Protein AF-A0A158KDY4-F1 (afdb_monomer)

Foldseek 3Di:
DDPPPVPVQDWDFDQDDVVVCVVVVHDRGTFTARPVVVVVCVVVVHDDPVVRSVVSVVVVVVVCVVVVVVPPPPPD

Mean predicted aligned error: 10.99 Å

pLDDT: mean 73.78, std 13.28, range [41.69, 88.44]

Structure (mmCIF, N/CA/C/O backbone):
data_AF-A0A158KDY4-F1
#
_entry.id   AF-A0A158KDY4-F1
#
loop_
_atom_site.group_PDB
_atom_site.id
_atom_site.type_symbol
_atom_site.label_atom_id
_atom_site.label_alt_id
_atom_site.label_comp_id
_atom_site.label_asym_id
_atom_site.label_entity_id
_atom_site.label_seq_id
_atom_site.pdbx_PDB_ins_code
_atom_site.Cartn_x
_atom_site.Cartn_y
_atom_site.Cartn_z
_atom_site.occupancy
_atom_site.B_iso_or_equiv
_atom_site.auth_seq_id
_atom_site.auth_comp_id
_atom_site.auth_asym_id
_atom_site.auth_atom_id
_atom_site.pdbx_PDB_model_num
ATOM 1 N N . MET A 1 1 ? 12.897 -20.449 29.218 1.00 45.22 1 MET A N 1
ATOM 2 C CA . MET A 1 1 ? 11.783 -19.878 28.427 1.00 45.22 1 MET A CA 1
ATOM 3 C C . MET A 1 1 ? 12.341 -18.694 27.655 1.00 45.22 1 MET A C 1
ATOM 5 O O . MET A 1 1 ? 12.676 -17.690 28.269 1.00 45.22 1 MET A O 1
ATOM 9 N N . GLN A 1 2 ? 12.587 -18.853 26.355 1.00 41.69 2 GLN A N 1
ATOM 10 C CA . GLN A 1 2 ? 13.210 -17.811 25.536 1.00 41.69 2 GLN A CA 1
ATOM 11 C C . GLN A 1 2 ? 12.195 -16.682 25.346 1.00 41.69 2 GLN A C 1
ATOM 13 O O . GLN A 1 2 ? 11.202 -16.855 24.645 1.00 41.69 2 GLN A O 1
ATOM 18 N N . LYS A 1 3 ? 12.417 -15.535 25.996 1.00 46.47 3 LYS A N 1
ATOM 19 C CA . LYS A 1 3 ? 11.775 -14.293 25.575 1.00 46.47 3 LYS A CA 1
ATOM 20 C C . LYS A 1 3 ? 12.441 -13.923 24.257 1.00 46.47 3 LYS A C 1
ATOM 22 O O . LYS A 1 3 ? 13.504 -13.313 24.259 1.00 46.47 3 LYS A O 1
ATOM 27 N N . MET A 1 4 ? 11.865 -14.393 23.151 1.00 44.66 4 MET A N 1
ATOM 28 C CA . MET A 1 4 ? 12.144 -13.842 21.832 1.00 44.66 4 MET A CA 1
ATOM 29 C C . MET A 1 4 ? 11.992 -12.336 21.978 1.00 44.66 4 MET A C 1
ATOM 31 O O . MET A 1 4 ? 10.920 -11.839 22.320 1.00 44.66 4 MET A O 1
ATOM 35 N N . THR A 1 5 ? 13.109 -11.637 21.837 1.00 45.09 5 THR A N 1
ATOM 36 C CA . THR A 1 5 ? 13.137 -10.199 21.672 1.00 45.09 5 THR A CA 1
ATOM 37 C C . THR A 1 5 ? 12.132 -9.889 20.576 1.00 45.09 5 THR A C 1
ATOM 39 O O . THR A 1 5 ? 12.328 -10.269 19.424 1.00 45.09 5 THR A O 1
ATOM 42 N N . SER A 1 6 ? 11.006 -9.272 20.940 1.00 51.34 6 SER A N 1
ATOM 43 C CA . SER A 1 6 ? 10.116 -8.652 19.971 1.00 51.34 6 SER A CA 1
ATOM 44 C C . SER A 1 6 ? 10.941 -7.559 19.312 1.00 51.34 6 SER A C 1
ATOM 46 O O . SER A 1 6 ? 10.994 -6.434 19.806 1.00 51.34 6 SER A O 1
ATOM 48 N N . THR A 1 7 ? 11.684 -7.906 18.261 1.00 52.81 7 THR A N 1
ATOM 49 C CA . THR A 1 7 ? 12.292 -6.934 17.369 1.00 52.81 7 THR A CA 1
ATOM 50 C C . THR A 1 7 ? 11.115 -6.115 16.884 1.00 52.81 7 THR A C 1
ATOM 52 O O . THR A 1 7 ? 10.282 -6.612 16.130 1.00 52.81 7 THR A O 1
ATOM 55 N N . SER A 1 8 ? 10.955 -4.919 17.446 1.00 65.12 8 SER A N 1
ATOM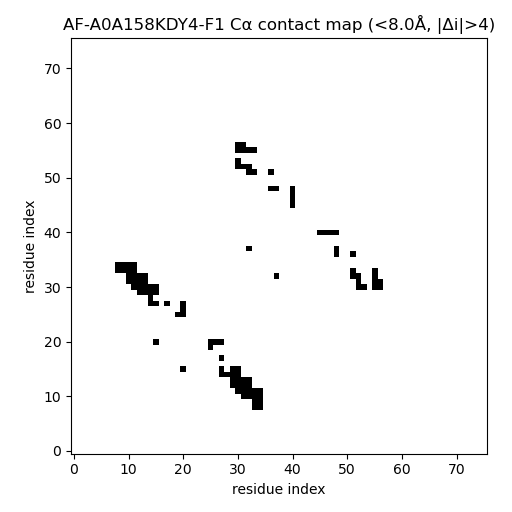 56 C CA . SER A 1 8 ? 9.860 -4.025 17.111 1.00 65.12 8 SER A CA 1
ATOM 57 C C . SER A 1 8 ? 10.105 -3.593 15.673 1.00 65.12 8 SER A C 1
ATOM 59 O O . SER A 1 8 ? 10.868 -2.664 15.410 1.00 65.12 8 SER A O 1
ATOM 61 N N . THR A 1 9 ? 9.590 -4.381 14.727 1.00 68.56 9 THR A N 1
ATOM 62 C CA . THR A 1 9 ? 9.732 -4.125 13.302 1.00 68.56 9 THR A CA 1
ATOM 63 C C . THR A 1 9 ? 9.114 -2.767 13.048 1.00 68.56 9 THR A C 1
ATOM 65 O O . THR A 1 9 ? 7.910 -2.575 13.207 1.00 68.56 9 THR A O 1
ATOM 68 N N . VAL A 1 10 ? 9.957 -1.799 12.702 1.00 80.62 10 VAL A N 1
ATOM 69 C CA . VAL A 1 10 ? 9.501 -0.445 12.418 1.00 80.62 10 VAL A CA 1
ATOM 70 C C . VAL A 1 10 ? 8.730 -0.493 11.111 1.00 80.62 10 VAL A C 1
ATOM 72 O O . VAL A 1 10 ? 9.286 -0.799 10.054 1.00 80.62 10 VAL A O 1
ATOM 75 N N . PHE A 1 11 ? 7.438 -0.205 11.194 1.00 81.38 11 PHE A N 1
ATOM 76 C CA . PHE A 1 11 ? 6.588 -0.095 10.026 1.00 81.38 11 PHE A CA 1
ATOM 77 C C . PHE A 1 11 ? 6.498 1.355 9.558 1.00 81.38 11 PHE A C 1
ATOM 79 O O . PHE A 1 11 ? 6.352 2.273 10.366 1.00 81.38 11 PHE A O 1
ATOM 86 N N . VAL A 1 12 ? 6.503 1.555 8.245 1.00 85.75 12 VAL A N 1
ATOM 87 C CA . VAL A 1 12 ? 6.314 2.858 7.605 1.00 85.75 12 VAL A CA 1
ATOM 88 C C . VAL A 1 12 ? 5.025 2.870 6.793 1.00 85.75 12 VAL A C 1
ATOM 90 O O . VAL A 1 12 ? 4.581 1.837 6.289 1.00 85.75 12 VAL A O 1
ATOM 93 N N . LYS A 1 13 ? 4.404 4.047 6.687 1.00 86.38 13 LYS A N 1
ATOM 94 C CA . LYS A 1 13 ? 3.224 4.263 5.844 1.00 86.38 13 LYS A CA 1
ATOM 95 C C . LYS A 1 13 ? 3.685 4.614 4.432 1.00 86.38 13 LYS A C 1
ATOM 97 O O . LYS A 1 13 ? 4.185 5.711 4.201 1.00 86.38 13 LYS A O 1
ATOM 102 N N . LEU A 1 14 ? 3.508 3.687 3.504 1.00 85.56 14 LEU A N 1
ATOM 103 C CA . LEU A 1 14 ? 3.801 3.842 2.089 1.00 85.56 14 LEU A CA 1
ATOM 104 C C . LEU A 1 14 ? 2.535 4.276 1.344 1.00 85.56 14 LEU A C 1
ATOM 106 O O . LEU A 1 14 ? 1.527 3.571 1.357 1.00 85.56 14 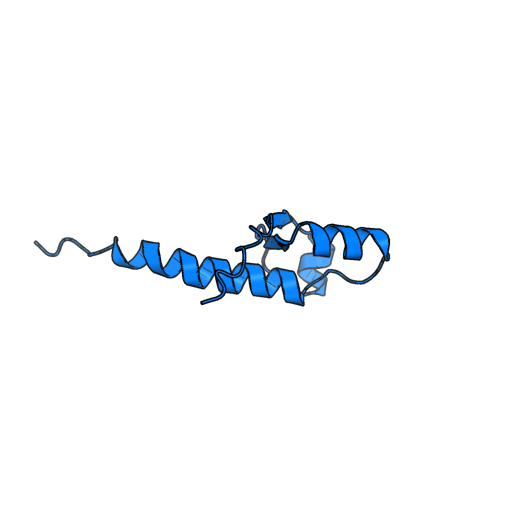LEU A O 1
ATOM 110 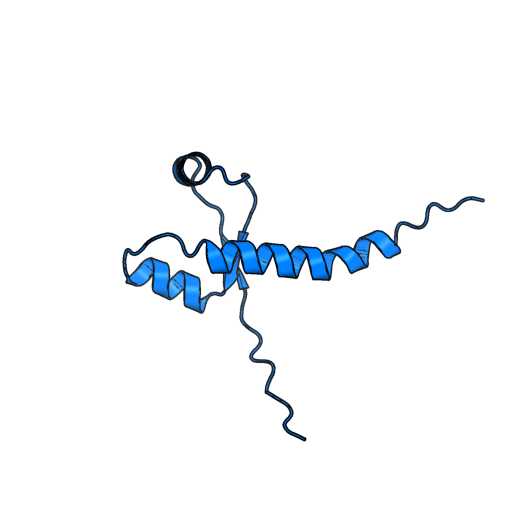N N . LYS A 1 15 ? 2.594 5.427 0.669 1.00 86.62 15 LYS A N 1
ATOM 111 C CA . LYS A 1 15 ? 1.595 5.816 -0.331 1.00 86.62 15 LYS A CA 1
ATOM 112 C C . LYS A 1 15 ? 2.104 5.426 -1.711 1.00 86.62 15 LYS A C 1
ATOM 114 O O . LYS A 1 15 ? 3.182 5.859 -2.116 1.00 86.62 15 LYS A O 1
ATOM 119 N N . LEU A 1 16 ? 1.337 4.597 -2.406 1.00 84.56 16 LEU A N 1
ATOM 120 C CA . LEU A 1 16 ? 1.654 4.197 -3.769 1.00 84.56 16 LEU A CA 1
ATOM 121 C C . LEU A 1 16 ? 1.235 5.278 -4.762 1.00 84.56 16 LEU A C 1
ATOM 123 O O . LEU A 1 16 ? 0.335 6.072 -4.505 1.00 84.56 16 LEU A O 1
ATOM 127 N N . LYS A 1 17 ? 1.894 5.292 -5.921 1.00 87.56 17 LYS A N 1
ATOM 128 C CA . LYS A 1 17 ? 1.465 6.119 -7.050 1.00 87.56 17 LYS A CA 1
ATOM 129 C C . LYS A 1 17 ? 0.192 5.524 -7.671 1.00 87.56 17 LYS A C 1
ATOM 131 O O . LYS A 1 17 ? 0.081 4.297 -7.718 1.00 87.56 17 LYS A O 1
ATOM 136 N N . PRO A 1 18 ? -0.703 6.348 -8.244 1.00 84.38 18 PRO A N 1
ATOM 137 C CA . PRO A 1 18 ? -1.945 5.876 -8.863 1.00 84.38 18 PRO A CA 1
ATOM 138 C C . PRO A 1 18 ? -1.714 4.826 -9.957 1.00 84.38 18 PRO A C 1
ATOM 140 O O . PRO A 1 18 ? -2.348 3.780 -9.928 1.00 84.38 18 PRO A O 1
ATOM 143 N N . GLY A 1 19 ? -0.712 5.001 -10.827 1.00 86.69 19 GLY A N 1
ATOM 144 C CA . GLY A 1 19 ? -0.410 3.996 -11.858 1.00 86.69 19 GLY A CA 1
ATOM 145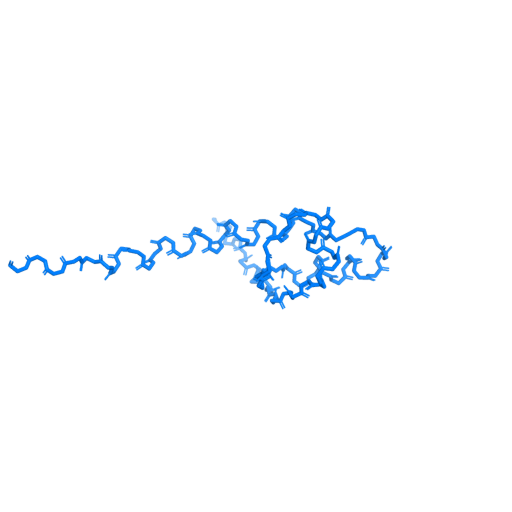 C C . GLY A 1 19 ? 0.003 2.624 -11.299 1.00 86.69 19 GLY A C 1
ATOM 146 O O . GLY A 1 19 ? -0.261 1.593 -11.911 1.00 86.69 19 GLY A O 1
ATOM 147 N 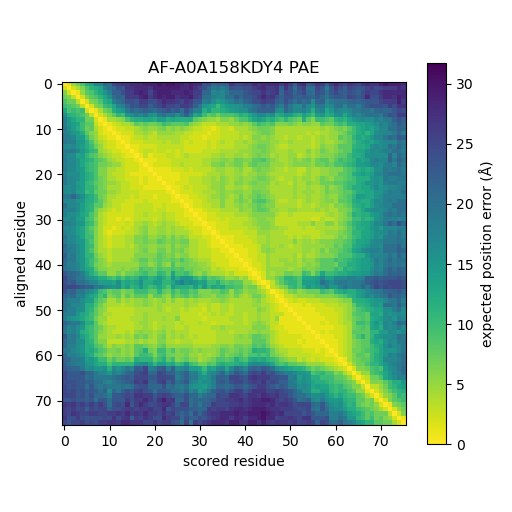N . THR A 1 20 ? 0.617 2.585 -10.112 1.00 84.31 20 THR A N 1
ATOM 148 C CA . THR A 1 20 ? 0.905 1.331 -9.400 1.00 84.31 20 THR A CA 1
ATOM 149 C C . THR A 1 20 ? -0.375 0.758 -8.801 1.00 84.31 20 THR A C 1
ATOM 151 O O . THR A 1 20 ? -0.639 -0.429 -8.950 1.00 84.31 20 THR A O 1
ATOM 154 N N . LEU A 1 21 ? -1.205 1.592 -8.175 1.00 87.25 21 LEU A N 1
ATOM 155 C CA . LEU A 1 21 ? -2.490 1.160 -7.627 1.00 87.25 21 LEU A CA 1
ATOM 156 C C . LEU A 1 21 ? -3.379 0.518 -8.694 1.00 87.25 21 LEU A C 1
ATOM 158 O O . LEU A 1 21 ? -3.903 -0.567 -8.473 1.00 87.25 21 LEU A O 1
ATOM 162 N N . GLU A 1 22 ? -3.470 1.118 -9.878 1.00 88.00 22 GLU A N 1
ATOM 163 C CA . GLU A 1 22 ? -4.246 0.574 -10.995 1.00 88.00 22 GLU A CA 1
ATOM 164 C C . GLU A 1 22 ? -3.657 -0.737 -11.526 1.00 88.00 22 GLU A C 1
ATOM 166 O O . GLU A 1 22 ? -4.388 -1.711 -11.721 1.00 88.00 22 GLU A O 1
ATOM 171 N N . ARG A 1 23 ? -2.327 -0.802 -11.694 1.00 86.56 23 ARG A N 1
ATOM 172 C CA . ARG A 1 23 ? -1.634 -2.007 -12.175 1.00 86.56 23 ARG A CA 1
ATOM 173 C C . ARG A 1 23 ? -1.858 -3.213 -11.263 1.00 86.56 23 ARG A C 1
ATOM 175 O O . ARG A 1 23 ? -2.053 -4.318 -11.762 1.00 86.56 23 ARG A O 1
ATOM 182 N N . TYR A 1 24 ? -1.839 -3.002 -9.948 1.00 83.69 24 TYR A N 1
ATOM 183 C CA . TYR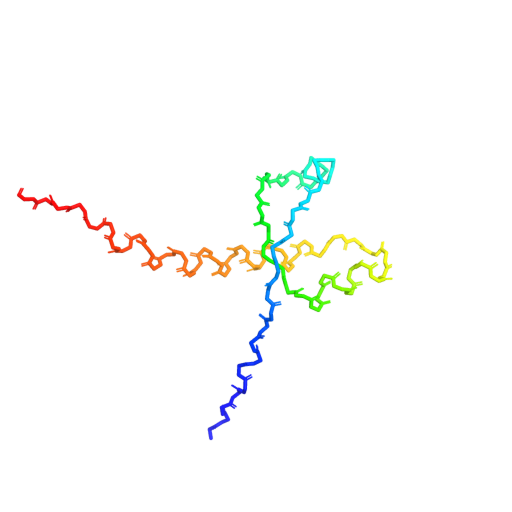 A 1 24 ? -2.020 -4.061 -8.950 1.00 83.69 24 TYR A CA 1
ATOM 184 C C . TYR A 1 24 ? -3.461 -4.147 -8.411 1.00 83.69 24 TYR A C 1
ATOM 186 O O . T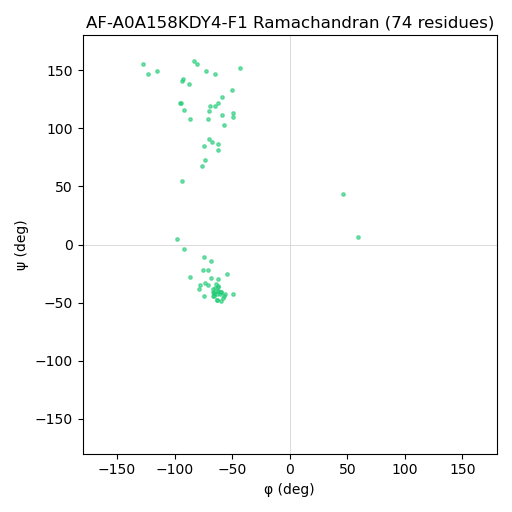YR A 1 24 ? -3.724 -4.944 -7.514 1.00 83.69 24 TYR A O 1
ATOM 194 N N . ARG A 1 25 ? -4.397 -3.346 -8.951 1.00 86.38 25 ARG A N 1
ATOM 195 C CA . ARG A 1 25 ? -5.790 -3.193 -8.477 1.00 86.38 25 ARG A CA 1
ATOM 196 C C . ARG A 1 25 ? -5.905 -3.009 -6.964 1.00 86.38 25 ARG A C 1
ATOM 198 O O . ARG A 1 25 ? -6.745 -3.608 -6.294 1.00 86.38 25 ARG A O 1
ATOM 205 N N . LEU A 1 26 ? -5.026 -2.175 -6.439 1.00 86.62 26 LEU A N 1
ATOM 206 C CA . LEU A 1 26 ? -4.922 -1.865 -5.030 1.00 86.62 26 LEU A CA 1
ATOM 207 C C . LEU A 1 26 ? -5.756 -0.622 -4.689 1.00 86.62 26 LEU A C 1
ATOM 209 O O . LEU A 1 26 ? -5.781 0.328 -5.47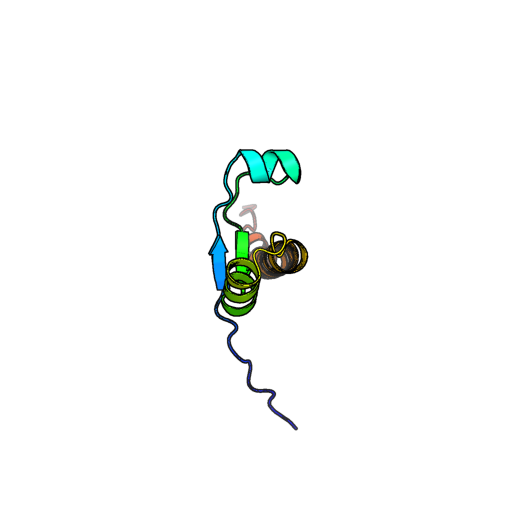2 1.00 86.62 26 LEU A O 1
ATOM 213 N N . PRO A 1 27 ? -6.412 -0.585 -3.518 1.00 85.06 27 PRO A N 1
ATOM 214 C CA . PRO A 1 27 ? -7.079 0.622 -3.045 1.00 85.06 27 PRO A CA 1
ATOM 215 C C . PRO A 1 27 ? -6.078 1.749 -2.754 1.00 85.06 27 PRO A C 1
ATOM 217 O O . PRO A 1 27 ? -4.963 1.495 -2.287 1.00 85.06 27 PRO A O 1
ATOM 220 N N . ASP A 1 28 ? -6.499 2.996 -2.984 1.00 88.44 28 ASP A N 1
ATOM 221 C CA . ASP A 1 28 ? -5.735 4.210 -2.662 1.00 88.44 28 ASP A CA 1
ATOM 222 C C . ASP A 1 28 ? -5.733 4.477 -1.150 1.00 88.44 28 ASP A C 1
ATOM 224 O O . ASP A 1 28 ? -6.422 5.348 -0.623 1.00 88.44 28 ASP A O 1
ATOM 228 N N . ILE A 1 29 ? -4.981 3.655 -0.424 1.00 84.56 29 ILE A N 1
ATOM 229 C CA . ILE A 1 29 ? -4.811 3.746 1.025 1.00 84.56 29 ILE A CA 1
ATOM 230 C C . ILE A 1 29 ? -3.323 3.765 1.383 1.00 84.56 29 ILE A C 1
ATOM 232 O O . ILE A 1 29 ? -2.485 3.267 0.629 1.00 84.56 29 ILE A O 1
ATOM 236 N N . PRO A 1 30 ? -2.948 4.330 2.541 1.00 83.62 30 PRO A N 1
ATOM 237 C CA . PRO A 1 30 ? -1.592 4.188 3.046 1.00 83.62 30 PRO A CA 1
ATOM 238 C C . PRO A 1 30 ? -1.349 2.741 3.493 1.00 83.62 30 PRO A C 1
ATOM 240 O O . PRO A 1 30 ? -1.980 2.257 4.431 1.00 83.62 30 PRO A O 1
ATOM 243 N N . TYR A 1 31 ? -0.388 2.071 2.864 1.00 84.50 31 TYR A N 1
ATOM 244 C CA . TYR A 1 31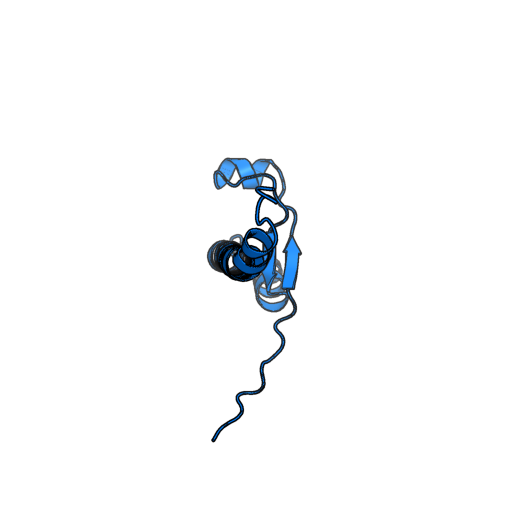 ? 0.006 0.710 3.215 1.00 84.50 31 TYR A CA 1
ATOM 245 C C . TYR A 1 31 ? 1.064 0.724 4.305 1.00 84.50 31 TYR A C 1
ATOM 247 O O . TYR A 1 31 ? 2.006 1.513 4.263 1.00 84.50 31 TYR A O 1
ATOM 255 N N . ARG A 1 32 ? 0.940 -0.168 5.283 1.00 82.75 32 ARG A N 1
ATOM 256 C CA . ARG A 1 32 ? 1.937 -0.332 6.338 1.00 82.75 32 ARG A CA 1
ATOM 257 C C . ARG A 1 32 ? 2.946 -1.399 5.902 1.00 82.75 32 ARG A C 1
ATOM 259 O O . ARG A 1 32 ? 2.567 -2.552 5.762 1.00 82.75 32 ARG A O 1
ATOM 266 N N . VAL A 1 33 ? 4.212 -1.032 5.706 1.00 84.19 33 VAL A N 1
ATOM 267 C CA . VAL A 1 33 ? 5.286 -1.968 5.310 1.00 84.19 33 VAL A CA 1
ATOM 268 C C . VAL A 1 33 ? 6.440 -1.958 6.301 1.00 84.19 33 VAL A C 1
ATOM 270 O O . VAL A 1 33 ? 6.739 -0.896 6.852 1.00 84.19 33 VAL A O 1
ATOM 273 N N . PRO A 1 34 ? 7.122 -3.091 6.529 1.00 84.50 34 PRO A N 1
ATOM 274 C CA . PRO A 1 34 ? 8.382 -3.104 7.259 1.00 84.50 34 PRO A CA 1
ATOM 275 C C . PRO A 1 34 ? 9.413 -2.215 6.557 1.00 84.50 34 PRO A C 1
ATOM 277 O O . PRO A 1 34 ? 9.693 -2.395 5.371 1.00 84.50 34 PRO A O 1
ATOM 280 N N . ALA A 1 35 ? 10.010 -1.279 7.296 1.00 83.62 35 ALA A N 1
ATOM 281 C CA . ALA A 1 35 ? 11.110 -0.449 6.811 1.00 83.62 35 ALA A CA 1
ATOM 282 C C . ALA A 1 35 ? 12.256 -1.243 6.139 1.00 83.62 35 ALA A C 1
ATOM 284 O O . ALA A 1 35 ? 12.713 -0.790 5.088 1.00 83.62 35 ALA A O 1
ATOM 285 N N . PRO A 1 36 ? 12.719 -2.401 6.669 1.00 82.94 36 PRO A N 1
ATOM 286 C CA . PRO A 1 36 ? 13.764 -3.182 6.001 1.00 82.94 36 PRO A CA 1
ATOM 287 C C . PRO A 1 36 ? 13.316 -3.700 4.629 1.00 82.94 36 PRO A C 1
ATOM 289 O O . PRO A 1 36 ? 14.002 -3.427 3.649 1.00 82.94 36 PRO A O 1
ATOM 292 N N . CYS A 1 37 ? 12.124 -4.297 4.522 1.00 79.94 37 CYS A N 1
ATOM 293 C CA . CYS A 1 37 ? 11.605 -4.789 3.242 1.00 79.94 37 CYS A CA 1
ATOM 294 C C . CYS A 1 37 ? 11.401 -3.676 2.211 1.00 79.94 37 CYS A C 1
ATOM 296 O O . CYS A 1 37 ? 11.651 -3.882 1.028 1.00 79.94 37 CYS A O 1
ATOM 298 N N . LEU A 1 38 ? 10.966 -2.484 2.639 1.00 81.00 38 LEU A N 1
ATOM 299 C CA . LEU A 1 38 ? 10.853 -1.347 1.724 1.00 81.00 38 LEU A CA 1
ATOM 300 C C . LEU A 1 38 ? 12.229 -0.903 1.218 1.00 81.00 38 LEU A C 1
ATOM 302 O O . LEU A 1 38 ? 12.378 -0.600 0.038 1.00 81.00 38 LEU A O 1
ATOM 306 N N . LYS A 1 39 ? 13.232 -0.858 2.101 1.00 80.75 39 LYS A N 1
ATOM 307 C CA . LYS A 1 39 ? 14.599 -0.492 1.725 1.00 80.75 39 LYS A CA 1
ATOM 308 C C . LYS A 1 39 ? 15.183 -1.500 0.737 1.00 80.75 39 LYS A C 1
ATOM 310 O O . LYS A 1 39 ? 15.796 -1.084 -0.235 1.00 80.75 39 LYS A O 1
ATOM 315 N N . GLU A 1 40 ? 14.959 -2.790 0.958 1.00 79.69 40 GLU A N 1
ATOM 316 C CA . GLU A 1 40 ? 15.392 -3.855 0.049 1.00 79.69 40 GLU A CA 1
ATOM 317 C C . GLU A 1 40 ? 14.707 -3.744 -1.318 1.00 79.69 40 GLU A C 1
ATOM 319 O O . GLU A 1 40 ? 15.398 -3.707 -2.329 1.00 79.69 40 GLU A O 1
ATOM 324 N N . ALA A 1 41 ? 13.383 -3.559 -1.361 1.00 77.06 41 ALA A N 1
ATOM 325 C CA . ALA A 1 41 ? 12.656 -3.378 -2.621 1.00 77.06 41 ALA A CA 1
ATOM 326 C C . ALA A 1 41 ? 13.095 -2.121 -3.397 1.00 77.06 41 ALA A C 1
ATOM 328 O O . ALA A 1 41 ? 13.169 -2.128 -4.622 1.00 77.06 41 ALA A O 1
ATOM 329 N N . LEU A 1 42 ? 13.426 -1.032 -2.694 1.00 76.75 42 LEU A N 1
ATOM 330 C CA . LEU A 1 42 ? 13.957 0.181 -3.322 1.00 76.75 42 LEU A CA 1
ATOM 331 C C . LEU A 1 42 ? 15.388 0.001 -3.852 1.00 76.75 42 LEU A C 1
ATOM 333 O O . LEU A 1 42 ? 15.733 0.615 -4.859 1.00 76.75 42 LEU A O 1
ATOM 337 N N . LEU A 1 43 ? 16.221 -0.790 -3.169 1.00 78.75 43 LEU A N 1
ATOM 338 C CA . LEU A 1 43 ? 17.621 -1.025 -3.540 1.00 78.75 43 LEU A CA 1
ATOM 339 C C . LEU A 1 43 ? 17.768 -2.025 -4.686 1.00 78.75 43 LEU A C 1
ATOM 341 O O . LEU A 1 43 ? 18.620 -1.827 -5.547 1.00 78.75 43 LEU A O 1
ATOM 345 N N . ASP A 1 44 ? 16.946 -3.071 -4.706 1.00 69.44 44 ASP A N 1
ATOM 346 C CA . ASP A 1 44 ? 17.023 -4.131 -5.714 1.00 69.44 44 ASP A CA 1
ATOM 347 C C . ASP A 1 44 ? 16.468 -3.675 -7.078 1.00 69.44 44 ASP A C 1
ATOM 349 O O . ASP A 1 44 ? 16.580 -4.376 -8.078 1.00 69.44 44 ASP A O 1
ATOM 353 N N . GLY A 1 45 ? 15.807 -2.505 -7.134 1.00 64.50 45 GLY A N 1
ATOM 354 C CA . GLY A 1 45 ? 14.985 -2.097 -8.284 1.00 64.50 45 GLY A CA 1
ATOM 355 C C . GLY A 1 45 ? 13.840 -3.081 -8.572 1.00 64.50 45 GLY A C 1
ATOM 356 O O . GLY A 1 45 ? 13.155 -2.966 -9.591 1.00 64.50 45 GLY A O 1
ATOM 357 N N . GLY A 1 46 ? 13.679 -4.055 -7.678 1.00 63.41 46 GLY A N 1
ATOM 358 C CA . GLY A 1 46 ? 12.793 -5.188 -7.757 1.00 63.41 46 GLY A CA 1
ATOM 359 C C . GLY A 1 46 ? 11.399 -4.807 -7.303 1.00 63.41 46 GLY A C 1
ATOM 360 O O . GLY A 1 46 ? 11.182 -3.809 -6.619 1.00 63.41 46 GLY A O 1
ATOM 361 N N . ASP A 1 47 ? 10.451 -5.607 -7.762 1.00 71.94 47 ASP A N 1
ATOM 362 C CA . ASP A 1 47 ? 9.018 -5.396 -7.641 1.00 71.94 47 ASP A CA 1
ATOM 363 C C . ASP A 1 47 ? 8.575 -4.916 -6.248 1.00 71.94 47 ASP A C 1
ATOM 365 O O . ASP A 1 47 ? 9.181 -5.208 -5.213 1.00 71.94 47 ASP A O 1
ATOM 369 N N . LEU A 1 48 ? 7.466 -4.179 -6.230 1.00 78.00 48 LEU A N 1
ATOM 370 C CA . LEU A 1 48 ? 6.846 -3.717 -4.998 1.00 78.00 48 LEU A CA 1
ATOM 371 C C . LEU A 1 48 ? 6.671 -4.906 -4.024 1.00 78.00 48 LEU A C 1
ATOM 373 O O . LEU A 1 48 ? 6.154 -5.940 -4.447 1.00 78.00 48 LEU A O 1
ATOM 377 N N . PRO A 1 49 ? 7.030 -4.788 -2.725 1.00 80.75 49 PRO A N 1
ATOM 378 C CA . PRO A 1 49 ? 6.956 -5.896 -1.773 1.00 80.75 49 PRO A CA 1
ATOM 379 C C . PRO A 1 49 ? 5.501 -6.131 -1.340 1.00 80.75 49 PRO A C 1
ATOM 381 O O . PRO A 1 49 ? 5.108 -5.899 -0.194 1.00 80.75 49 PRO A O 1
ATOM 384 N N . LEU A 1 50 ? 4.680 -6.580 -2.290 1.00 81.62 50 LEU A N 1
ATOM 385 C CA . LEU A 1 50 ? 3.233 -6.696 -2.183 1.00 81.62 50 LEU A CA 1
ATOM 386 C C . LEU A 1 50 ? 2.830 -7.629 -1.039 1.00 81.62 50 LEU A C 1
ATOM 388 O O . LEU A 1 50 ? 1.915 -7.316 -0.282 1.00 81.62 50 LEU A O 1
ATOM 392 N N . ALA A 1 51 ? 3.545 -8.743 -0.868 1.00 84.00 51 ALA A N 1
ATOM 393 C CA . ALA A 1 51 ? 3.291 -9.690 0.215 1.00 84.00 51 ALA A CA 1
ATOM 394 C C . ALA A 1 51 ? 3.405 -9.025 1.599 1.00 84.00 51 ALA A C 1
ATOM 396 O O . ALA A 1 51 ? 2.512 -9.165 2.435 1.00 84.00 51 ALA A O 1
ATOM 397 N N . GLU A 1 52 ? 4.454 -8.231 1.819 1.00 84.56 52 GLU A N 1
ATOM 398 C CA . GLU A 1 52 ? 4.689 -7.559 3.100 1.00 84.56 52 GLU A CA 1
ATOM 399 C C . GLU A 1 52 ? 3.724 -6.383 3.320 1.00 84.56 52 GLU A C 1
ATOM 401 O O . GLU A 1 52 ? 3.278 -6.152 4.445 1.00 84.56 52 GLU A O 1
ATOM 406 N N . MET A 1 53 ? 3.319 -5.690 2.247 1.00 85.19 53 MET A N 1
ATOM 407 C CA . MET A 1 53 ? 2.243 -4.689 2.283 1.00 85.19 53 MET A CA 1
ATOM 408 C C . MET A 1 53 ? 0.912 -5.286 2.744 1.00 85.19 53 MET A C 1
ATOM 410 O O . MET A 1 53 ? 0.258 -4.739 3.636 1.00 85.19 53 MET A O 1
ATOM 414 N N . LEU A 1 54 ? 0.513 -6.416 2.154 1.00 83.88 54 LEU A N 1
ATOM 415 C CA . LEU A 1 54 ? -0.728 -7.107 2.500 1.00 83.88 54 LEU A CA 1
ATOM 416 C C . LEU A 1 54 ? -0.669 -7.675 3.919 1.00 83.88 54 LEU A C 1
ATOM 418 O O . LEU A 1 54 ? -1.645 -7.580 4.661 1.00 83.88 54 LEU A O 1
ATOM 422 N N . ARG A 1 55 ? 0.487 -8.196 4.339 1.00 82.88 55 ARG A N 1
ATOM 423 C CA . ARG A 1 55 ? 0.702 -8.668 5.711 1.00 82.88 55 ARG A CA 1
ATOM 424 C C . ARG A 1 55 ? 0.556 -7.542 6.735 1.00 82.88 55 ARG A C 1
ATOM 426 O O . ARG A 1 55 ? -0.058 -7.744 7.782 1.00 82.88 55 ARG A O 1
ATOM 433 N N . GLY A 1 56 ? 1.058 -6.347 6.425 1.00 81.00 56 GLY A N 1
ATOM 434 C CA . GLY A 1 56 ? 0.861 -5.160 7.256 1.00 81.00 56 GLY A CA 1
ATOM 435 C C . GLY A 1 56 ? -0.611 -4.763 7.386 1.00 81.00 56 GLY A C 1
ATOM 436 O O . GLY A 1 56 ? -1.054 -4.436 8.488 1.00 81.00 56 GLY A O 1
ATOM 437 N N . LEU A 1 57 ? -1.384 -4.864 6.298 1.00 80.75 57 LEU A N 1
ATOM 438 C CA . LEU A 1 57 ? -2.837 -4.657 6.328 1.00 80.75 57 LEU A CA 1
ATOM 439 C C . LEU A 1 57 ? -3.559 -5.721 7.157 1.00 80.75 57 LEU A C 1
ATOM 441 O O . LEU A 1 57 ? -4.407 -5.375 7.971 1.00 80.75 57 LEU A O 1
ATOM 445 N N . GLN A 1 58 ? -3.204 -6.998 7.009 1.00 81.31 58 GLN A N 1
ATOM 446 C CA . GLN A 1 58 ? -3.779 -8.079 7.815 1.00 81.31 58 GLN A CA 1
ATOM 447 C C . GLN A 1 58 ? -3.493 -7.876 9.305 1.00 81.31 58 GLN A C 1
ATOM 449 O O . GLN A 1 58 ? -4.381 -8.046 10.137 1.00 81.31 58 GLN A O 1
ATOM 454 N N . GLN A 1 59 ? -2.270 -7.474 9.655 1.00 76.56 59 GLN A N 1
ATOM 455 C CA . GLN A 1 59 ? -1.905 -7.198 11.040 1.00 76.56 59 GLN A CA 1
ATOM 456 C C . GLN A 1 59 ? -2.651 -5.978 11.588 1.00 76.56 59 GLN A C 1
ATOM 458 O O . GLN A 1 59 ? -3.120 -6.025 12.719 1.00 76.56 59 GLN A O 1
ATOM 463 N N . GLN A 1 60 ? -2.800 -4.915 10.791 1.00 73.25 60 GLN A N 1
ATOM 464 C CA . GLN A 1 60 ? -3.599 -3.749 11.165 1.00 73.25 60 GLN A CA 1
ATOM 465 C C . GLN A 1 60 ? -5.081 -4.095 11.302 1.00 73.25 60 GLN A C 1
ATOM 467 O O . GLN A 1 60 ? -5.726 -3.572 12.195 1.00 73.25 60 GLN A O 1
ATOM 472 N N . SER A 1 61 ? -5.624 -4.973 10.460 1.00 74.06 61 SER A N 1
ATOM 473 C CA . SER A 1 61 ? -7.001 -5.441 10.606 1.00 74.06 61 SER A CA 1
ATOM 474 C C . SER A 1 61 ? -7.166 -6.249 11.892 1.00 74.06 61 SER A C 1
ATOM 476 O O . SER A 1 61 ? -8.125 -6.029 12.616 1.00 74.06 61 SER A O 1
ATOM 478 N N . ARG A 1 62 ? -6.205 -7.122 12.230 1.00 69.62 62 ARG A N 1
ATOM 479 C CA . ARG A 1 62 ? -6.202 -7.873 13.500 1.00 69.62 62 ARG A CA 1
ATOM 480 C C . ARG A 1 62 ? -6.074 -6.972 14.729 1.00 69.62 62 ARG A C 1
ATOM 482 O O . ARG A 1 62 ? -6.625 -7.300 15.769 1.00 69.62 62 ARG A O 1
ATOM 489 N N . ASP A 1 63 ? -5.336 -5.873 14.613 1.00 66.56 63 ASP A N 1
ATOM 490 C CA . ASP A 1 63 ? -5.189 -4.864 15.670 1.00 66.56 63 ASP A CA 1
ATOM 491 C C . ASP A 1 63 ? -6.424 -3.941 15.742 1.00 66.56 63 ASP A C 1
ATOM 493 O O . ASP A 1 63 ? -6.864 -3.550 16.816 1.00 66.56 63 ASP A O 1
ATOM 497 N N . GLY A 1 64 ? -7.039 -3.650 14.591 1.00 59.25 64 GLY A N 1
ATOM 498 C CA . GLY A 1 64 ? -8.238 -2.825 14.429 1.00 59.25 64 GLY A CA 1
ATOM 499 C C . GLY A 1 64 ? -9.542 -3.508 14.848 1.00 59.25 64 GLY A C 1
ATOM 500 O O . GLY A 1 64 ? -10.477 -2.811 15.235 1.00 59.25 64 GLY A O 1
ATOM 501 N N . GLU A 1 65 ? -9.590 -4.845 14.881 1.00 54.66 65 GLU A N 1
ATOM 502 C CA . GLU A 1 65 ? -10.662 -5.609 15.549 1.00 54.66 65 GLU A CA 1
ATOM 503 C C . GLU A 1 65 ? -10.828 -5.200 17.025 1.00 54.66 65 GLU A C 1
ATOM 505 O O . GLU A 1 65 ? -11.920 -5.303 17.581 1.00 54.66 65 GLU A O 1
ATOM 510 N N . ALA A 1 66 ? -9.779 -4.666 17.665 1.00 52.81 66 ALA A N 1
ATOM 511 C CA . ALA A 1 66 ? -9.862 -4.191 19.044 1.00 52.81 66 ALA A CA 1
ATOM 512 C C . ALA A 1 66 ? -10.692 -2.902 19.205 1.00 52.81 66 ALA A C 1
ATOM 514 O O . ALA A 1 66 ? -11.172 -2.631 20.304 1.00 52.81 66 ALA A O 1
ATOM 515 N N . GLN A 1 67 ? -10.883 -2.100 18.146 1.00 52.59 67 GLN A N 1
ATOM 516 C CA . GLN A 1 67 ? -11.672 -0.861 18.229 1.00 52.59 67 GLN A CA 1
ATOM 517 C C . GLN A 1 67 ? -13.175 -1.074 18.017 1.00 52.59 67 GLN A C 1
ATOM 519 O O . GLN A 1 67 ? -13.962 -0.328 18.595 1.00 52.59 67 GLN A O 1
ATOM 524 N N . TRP A 1 68 ? -13.594 -2.096 17.265 1.00 53.06 68 TRP A N 1
ATOM 525 C CA . TRP A 1 68 ? -15.022 -2.379 17.057 1.00 53.06 68 TRP A CA 1
ATOM 526 C C . TRP A 1 68 ? -15.725 -2.866 18.327 1.00 53.06 68 TRP A C 1
ATOM 528 O O . TRP A 1 68 ? -16.899 -2.571 18.515 1.00 53.06 68 TRP A O 1
ATOM 538 N N . GLN A 1 69 ? -15.007 -3.527 19.242 1.00 57.22 69 GLN A N 1
ATOM 539 C CA . GLN A 1 69 ? -15.571 -3.945 20.533 1.00 57.22 69 GLN A CA 1
ATOM 540 C C . GLN A 1 69 ? -15.894 -2.782 21.483 1.00 57.22 69 GLN A C 1
ATOM 542 O O . GLN A 1 69 ? -16.604 -2.985 22.458 1.00 57.22 69 GLN A O 1
ATOM 547 N N . GLN A 1 70 ? -15.397 -1.567 21.222 1.00 56.59 70 GLN A N 1
ATOM 548 C CA . GLN A 1 70 ? -15.764 -0.382 22.010 1.00 56.59 70 GLN A CA 1
ATOM 549 C C . GLN A 1 70 ? -16.956 0.385 21.432 1.00 56.59 70 GLN A C 1
ATOM 551 O O . GLN A 1 70 ? -17.421 1.351 22.031 1.00 56.59 70 GLN A O 1
ATOM 556 N N . LEU A 1 71 ? -17.466 -0.047 20.280 1.00 61.84 71 LEU A N 1
ATOM 557 C CA . LEU A 1 71 ? -18.709 0.450 19.712 1.00 61.84 71 LEU A CA 1
ATOM 558 C C . LEU A 1 71 ? -19.857 -0.465 20.153 1.00 61.84 71 LEU A C 1
ATOM 560 O O . LEU A 1 71 ? -20.589 -0.988 19.317 1.00 61.84 71 LEU A O 1
ATOM 564 N N . GLU A 1 72 ? -20.016 -0.681 21.462 1.00 60.34 72 GLU A N 1
ATOM 565 C CA . GLU A 1 72 ? -21.303 -1.162 21.962 1.00 60.34 72 GLU A CA 1
ATOM 566 C C . GLU A 1 72 ? -22.327 -0.047 21.696 1.00 60.34 72 GLU A C 1
ATOM 568 O O . GLU A 1 72 ? -22.141 1.077 22.179 1.00 60.34 72 GLU A O 1
ATOM 573 N N . PRO A 1 73 ? -23.393 -0.277 20.907 1.00 63.28 73 PRO A N 1
ATOM 574 C CA . PRO A 1 73 ? -24.495 0.661 20.897 1.00 63.28 73 PRO A CA 1
ATOM 575 C C . PRO A 1 73 ? -25.058 0.667 22.315 1.00 63.28 73 PRO A C 1
ATOM 577 O O . PRO A 1 73 ? -25.453 -0.378 22.831 1.00 63.28 73 PRO A O 1
ATOM 580 N N . ALA A 1 74 ? -25.081 1.841 22.944 1.00 66.56 74 ALA A N 1
ATOM 581 C CA . ALA A 1 74 ? -25.822 2.061 24.173 1.00 66.56 74 ALA A CA 1
ATOM 582 C C . ALA A 1 74 ? -27.314 1.841 23.874 1.00 66.56 74 ALA A C 1
ATOM 584 O O . ALA A 1 74 ? -28.050 2.785 23.595 1.00 66.56 74 ALA A O 1
ATOM 585 N N . MET A 1 75 ? -27.755 0.583 23.854 1.00 65.19 75 MET A N 1
ATOM 586 C CA . MET A 1 75 ? -29.167 0.239 23.921 1.00 65.19 75 MET A CA 1
ATOM 587 C C . MET A 1 75 ? -29.596 0.473 25.365 1.00 65.19 75 MET A C 1
ATOM 589 O O . MET A 1 75 ? -29.513 -0.416 26.210 1.00 65.19 75 MET A O 1
ATOM 593 N N . HIS A 1 76 ? -29.936 1.736 25.620 1.00 59.00 76 HIS A N 1
ATOM 594 C CA . HIS A 1 76 ? -30.713 2.184 26.766 1.00 59.00 76 HIS A CA 1
ATOM 595 C C . HIS A 1 76 ? -32.131 1.610 26.728 1.00 59.00 76 HIS A C 1
ATOM 597 O O . HIS A 1 76 ? -32.680 1.469 25.609 1.00 59.00 76 HIS A O 1
#

Organism: NCBI:txid1226301

Solvent-accessible surface area (backbone atoms only — not comparable to full-atom values): 4755 Å² total; per-residue (Å²): 133,85,77,72,76,76,73,76,74,56,65,40,79,44,74,76,55,67,74,55,27,63,75,69,71,45,78,100,55,74,34,36,28,47,49,68,59,52,51,49,28,66,70,67,76,43,70,79,59,56,70,51,31,51,49,33,47,53,52,48,49,66,58,49,57,64,57,59,75,73,62,66,78,85,81,122

Secondary structure (DSSP, 8-state):
----------EEEEPPPHHHHHHTT--SS-EEEEHHHHHHHHHS-----HHHHHHHHHHHHHHHHHHHTT------

Sequence (76 aa):
MQKMTSTSTVFVKLKLKPGTLERYRLPDIPYRVPAPCLKEALLDGGDLPLAEMLRGLQQQSRDGEAQWQQLEPAMH

Radius of gyration: 16.53 Å; Cα contacts (8 Å, |Δi|>4): 54; chains: 1; bounding box: 48×26×41 Å